Protein AF-A0A8C7YA12-F1 (afdb_monomer)

pLDDT: mean 83.32, std 11.29, range [44.31, 94.31]

Structure (mmCIF, N/CA/C/O backbone):
data_AF-A0A8C7YA12-F1
#
_entry.id   AF-A0A8C7YA12-F1
#
loop_
_atom_site.group_PDB
_atom_site.id
_atom_site.type_symbol
_atom_site.label_atom_id
_atom_site.label_alt_id
_atom_site.label_comp_id
_atom_site.label_asym_id
_atom_site.label_entity_id
_atom_site.label_seq_id
_atom_site.pdbx_PDB_ins_code
_atom_site.Cartn_x
_atom_site.Cartn_y
_atom_site.Cartn_z
_atom_site.occupancy
_atom_site.B_iso_or_equiv
_atom_site.auth_seq_id
_atom_site.auth_comp_id
_atom_site.auth_asym_id
_atom_site.auth_atom_id
_atom_site.pdbx_PDB_model_num
ATOM 1 N N . MET A 1 1 ? 61.778 20.912 -14.247 1.00 53.78 1 MET A N 1
ATOM 2 C CA . MET A 1 1 ? 60.457 21.370 -14.721 1.00 53.78 1 MET A CA 1
ATOM 3 C C . MET A 1 1 ? 59.630 20.116 -14.924 1.00 53.78 1 MET A C 1
ATOM 5 O O . MET A 1 1 ? 59.590 19.574 -16.022 1.00 53.78 1 MET A O 1
ATOM 9 N N . GLU A 1 2 ? 59.121 19.573 -13.816 1.00 44.31 2 GLU A N 1
ATOM 10 C CA . GLU A 1 2 ? 58.246 18.403 -13.825 1.00 44.31 2 GLU A CA 1
ATOM 11 C C . GLU A 1 2 ? 57.007 18.661 -14.687 1.00 44.31 2 GLU A C 1
ATOM 13 O O . GLU A 1 2 ? 56.297 19.654 -14.527 1.00 44.31 2 GLU A O 1
ATOM 18 N N . TYR A 1 3 ? 56.760 17.749 -15.618 1.00 52.28 3 TYR A N 1
ATOM 19 C CA . TYR A 1 3 ? 55.565 17.693 -16.443 1.00 52.28 3 TYR A CA 1
ATOM 20 C C . TYR A 1 3 ? 54.475 16.960 -15.651 1.00 52.28 3 TYR A C 1
ATOM 22 O O . TYR A 1 3 ? 54.561 15.761 -15.398 1.00 52.28 3 TYR A O 1
ATOM 30 N N . MET A 1 4 ? 53.447 17.694 -15.224 1.00 54.81 4 MET A N 1
ATOM 31 C CA . MET A 1 4 ? 52.250 17.117 -14.613 1.00 54.81 4 MET A CA 1
ATOM 32 C C . MET A 1 4 ? 51.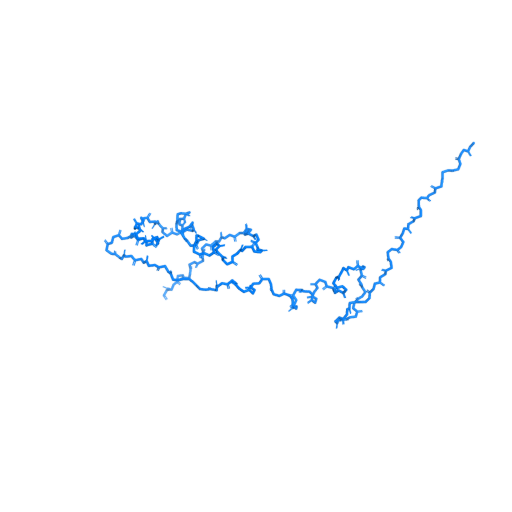459 16.353 -15.680 1.00 54.81 4 MET A C 1
ATOM 34 O O . MET A 1 4 ? 50.957 16.937 -16.639 1.00 54.81 4 MET A O 1
ATOM 38 N N . GLN A 1 5 ? 51.353 15.038 -15.512 1.00 59.69 5 GLN A N 1
ATOM 39 C CA . GLN A 1 5 ? 50.553 14.167 -16.364 1.00 59.69 5 GLN A CA 1
ATOM 40 C C . GLN A 1 5 ? 49.070 14.316 -15.995 1.00 59.69 5 GLN A C 1
ATOM 42 O O . GLN A 1 5 ? 48.683 14.085 -14.850 1.00 59.69 5 GLN A O 1
ATOM 47 N N . ALA A 1 6 ? 48.240 14.739 -16.952 1.00 61.94 6 ALA A N 1
ATOM 48 C CA . ALA A 1 6 ? 46.795 14.858 -16.763 1.00 61.94 6 ALA A CA 1
ATOM 49 C C . ALA A 1 6 ? 46.167 13.467 -16.524 1.00 61.94 6 ALA A C 1
ATOM 51 O O . ALA A 1 6 ? 46.552 12.508 -17.202 1.00 61.94 6 ALA A O 1
ATOM 52 N N . PRO A 1 7 ? 45.211 13.319 -15.586 1.00 56.06 7 PRO A N 1
ATOM 53 C CA . PRO A 1 7 ? 44.577 12.032 -15.328 1.00 56.06 7 PRO A CA 1
ATOM 54 C C . PRO A 1 7 ? 43.743 11.608 -16.543 1.00 56.06 7 PRO A C 1
ATOM 56 O O . PRO A 1 7 ? 42.931 12.380 -17.051 1.00 56.06 7 PRO A O 1
ATOM 59 N N . ALA A 1 8 ? 43.948 10.373 -17.008 1.00 54.28 8 ALA A N 1
ATOM 60 C CA . ALA A 1 8 ? 43.157 9.774 -18.073 1.00 54.28 8 ALA A CA 1
ATOM 61 C C . ALA A 1 8 ? 41.672 9.768 -17.674 1.00 54.28 8 ALA A C 1
ATOM 63 O O . ALA A 1 8 ? 41.284 9.137 -16.689 1.00 54.28 8 ALA A O 1
ATOM 64 N N . SER A 1 9 ? 40.841 10.480 -18.431 1.00 57.25 9 SER A N 1
ATOM 65 C CA . SER A 1 9 ? 39.390 10.413 -18.309 1.00 57.25 9 SER A CA 1
ATOM 66 C C . SER A 1 9 ? 38.940 9.016 -18.733 1.00 57.25 9 SER A C 1
ATOM 68 O O . SER A 1 9 ? 38.987 8.661 -19.909 1.00 57.25 9 SER A O 1
ATOM 70 N N . SER A 1 10 ? 38.517 8.194 -17.775 1.00 60.91 10 SER A N 1
ATOM 71 C CA . SER A 1 10 ? 37.856 6.927 -18.068 1.00 60.91 10 SER A CA 1
ATOM 72 C C . SER A 1 10 ? 36.537 7.225 -18.785 1.00 60.91 10 SER A C 1
ATOM 74 O O . SER A 1 10 ? 35.539 7.600 -18.170 1.00 60.91 10 SER A O 1
ATOM 76 N N . SER A 1 11 ? 36.527 7.101 -20.112 1.00 63.84 11 SER A N 1
ATOM 77 C CA . SER A 1 11 ? 35.299 7.123 -20.897 1.00 63.84 11 SER A CA 1
ATOM 78 C C . SER A 1 11 ? 34.471 5.906 -20.492 1.00 63.84 11 SER A C 1
ATOM 80 O O . SER A 1 11 ? 34.715 4.783 -20.926 1.00 63.84 11 SER A O 1
ATOM 82 N N . GLN A 1 12 ? 33.508 6.110 -19.594 1.00 68.56 12 GLN A N 1
ATOM 83 C CA . GLN A 1 12 ? 32.514 5.090 -19.288 1.00 68.56 12 GLN A CA 1
ATOM 84 C C . GLN A 1 12 ? 31.779 4.778 -20.597 1.00 68.56 12 GLN A C 1
ATOM 86 O O . GLN A 1 12 ? 31.071 5.627 -21.134 1.00 68.56 12 GLN A O 1
ATOM 91 N N . GLY A 1 13 ? 32.030 3.596 -21.164 1.00 81.00 13 GLY A N 1
ATOM 92 C CA . GLY A 1 13 ? 31.374 3.162 -22.392 1.00 81.00 13 GLY A CA 1
ATOM 93 C C . GLY A 1 13 ? 29.873 3.037 -22.158 1.00 81.00 13 GLY A C 1
ATOM 94 O O . GLY A 1 13 ? 29.458 2.443 -21.168 1.00 81.00 13 GLY A O 1
ATOM 95 N N . ASN A 1 14 ? 29.060 3.596 -23.051 1.00 88.12 14 ASN A N 1
ATOM 96 C CA . ASN A 1 14 ? 27.607 3.491 -22.957 1.00 88.12 14 ASN A CA 1
ATOM 97 C C . ASN A 1 14 ? 27.140 2.119 -23.464 1.00 88.12 14 ASN A C 1
ATOM 99 O O . ASN A 1 14 ? 27.619 1.638 -24.492 1.00 88.12 14 ASN A O 1
ATOM 103 N N . ILE A 1 15 ? 26.174 1.518 -22.772 1.00 91.69 15 ILE A N 1
ATOM 104 C CA . ILE A 1 15 ? 25.469 0.303 -23.199 1.00 91.69 15 ILE A CA 1
ATOM 105 C C . ILE A 1 15 ? 24.043 0.657 -23.634 1.00 91.69 15 ILE A C 1
ATOM 107 O O . ILE A 1 15 ? 23.511 1.698 -23.251 1.00 91.69 15 ILE A O 1
ATOM 111 N N . LEU A 1 16 ? 23.398 -0.199 -24.423 1.00 93.44 16 LEU A N 1
ATOM 112 C CA . LEU A 1 16 ? 21.991 -0.015 -24.787 1.00 93.44 16 LEU A CA 1
ATOM 113 C C . LEU A 1 16 ? 21.086 -0.690 -23.750 1.00 93.44 16 LEU A C 1
ATOM 115 O O . LEU A 1 16 ? 21.352 -1.812 -23.322 1.00 93.44 16 LEU A O 1
ATOM 119 N N . CYS A 1 17 ? 19.996 -0.023 -23.369 1.00 93.38 17 CYS A N 1
ATOM 120 C CA . CYS A 1 17 ? 18.951 -0.621 -22.538 1.00 93.38 17 CYS A CA 1
ATOM 121 C C . CYS A 1 17 ? 18.346 -1.852 -23.234 1.00 93.38 17 CYS A C 1
ATOM 123 O O . CYS A 1 17 ? 17.873 -1.743 -24.367 1.00 93.38 17 CYS A O 1
ATOM 125 N N . CYS A 1 18 ? 18.270 -2.988 -22.537 1.00 90.75 18 CYS A N 1
ATOM 126 C CA . CYS A 1 18 ? 17.784 -4.256 -23.098 1.00 90.75 18 CYS A CA 1
ATOM 127 C C . CYS A 1 18 ? 16.302 -4.253 -23.533 1.00 90.75 18 CYS A C 1
ATOM 129 O O . CYS A 1 18 ? 15.884 -5.144 -24.262 1.00 90.75 18 CYS A O 1
ATOM 131 N N . THR A 1 19 ? 15.502 -3.274 -23.091 1.00 92.38 19 THR A N 1
ATOM 132 C CA . THR A 1 19 ? 14.066 -3.178 -23.419 1.00 92.38 19 THR A CA 1
ATOM 133 C C . THR A 1 19 ? 13.763 -2.130 -24.493 1.00 92.38 19 THR A C 1
ATOM 135 O O . THR A 1 19 ? 12.957 -2.382 -25.380 1.00 92.38 19 THR A O 1
ATOM 138 N N . CYS A 1 20 ? 14.369 -0.940 -24.411 1.00 94.31 20 CYS A N 1
ATOM 139 C CA . CYS A 1 20 ? 14.013 0.200 -25.268 1.00 94.31 20 CYS A CA 1
ATOM 140 C C . CYS A 1 20 ? 15.158 0.732 -26.141 1.00 94.31 20 CYS A C 1
ATOM 142 O O . CYS A 1 20 ? 14.939 1.661 -26.911 1.00 94.31 20 CYS A O 1
ATOM 144 N N . GLY A 1 21 ? 16.378 0.197 -26.012 1.00 91.75 21 GLY A N 1
ATOM 145 C CA . GLY A 1 21 ? 17.519 0.581 -26.851 1.00 91.75 21 GLY A CA 1
ATOM 146 C C . GLY A 1 21 ? 18.126 1.961 -26.570 1.00 91.75 21 GLY A C 1
ATOM 147 O O . GLY A 1 21 ? 19.021 2.381 -27.294 1.00 91.75 21 GLY A O 1
ATOM 148 N N . VAL A 1 22 ? 17.686 2.679 -25.530 1.00 93.31 22 VAL A N 1
ATOM 149 C CA . VAL A 1 22 ? 18.282 3.973 -25.144 1.00 93.31 22 VAL A CA 1
ATOM 150 C C . VAL A 1 22 ? 19.723 3.770 -24.644 1.00 93.31 22 VAL A C 1
ATOM 152 O O . VAL A 1 22 ? 19.941 2.848 -23.849 1.00 93.31 22 VAL A O 1
ATOM 155 N N . PRO A 1 23 ? 20.696 4.614 -25.050 1.00 92.38 23 PRO A N 1
ATOM 156 C CA . PRO A 1 23 ? 22.060 4.562 -24.529 1.00 92.38 23 PRO A CA 1
ATOM 157 C C . PRO A 1 23 ? 22.103 4.999 -23.058 1.00 92.38 23 PRO A C 1
ATOM 159 O O . PRO A 1 23 ? 21.643 6.086 -22.706 1.00 92.38 23 PRO A O 1
ATOM 162 N N . ILE A 1 24 ? 22.656 4.148 -22.196 1.00 92.25 24 ILE A N 1
ATOM 163 C CA . ILE A 1 24 ? 22.767 4.344 -20.746 1.00 92.25 24 ILE A CA 1
ATOM 164 C C . ILE A 1 24 ? 24.187 4.015 -20.259 1.00 92.25 24 ILE A C 1
ATOM 166 O O . ILE A 1 24 ? 24.873 3.202 -20.883 1.00 92.25 24 ILE A O 1
ATOM 170 N N . PRO A 1 25 ? 24.641 4.590 -19.130 1.00 90.88 25 PRO A N 1
ATOM 171 C CA . PRO A 1 25 ? 25.844 4.107 -18.466 1.00 90.88 25 PRO A CA 1
ATOM 172 C C . PRO A 1 25 ? 25.636 2.664 -17.967 1.00 90.88 25 PRO A C 1
ATOM 174 O O . PRO A 1 25 ? 24.510 2.292 -17.609 1.00 90.88 25 PRO A O 1
ATOM 177 N N . PRO A 1 26 ? 26.700 1.845 -17.926 1.00 88.81 26 PRO A N 1
ATOM 178 C CA . PRO A 1 26 ? 26.606 0.440 -17.567 1.00 88.81 26 PRO A CA 1
ATOM 179 C C . PRO A 1 26 ? 26.121 0.286 -16.126 1.00 88.81 26 PRO A C 1
ATOM 181 O O . PRO A 1 26 ? 26.664 0.888 -15.200 1.00 88.81 26 PRO A O 1
ATOM 184 N N . ASN A 1 27 ? 25.077 -0.522 -15.938 1.00 89.44 27 ASN A N 1
ATOM 185 C CA . ASN A 1 27 ? 24.477 -0.803 -14.638 1.00 89.44 27 ASN A CA 1
ATOM 186 C C . ASN A 1 27 ? 24.145 -2.305 -14.534 1.00 89.44 27 ASN A C 1
ATOM 188 O O . ASN A 1 27 ? 23.971 -2.953 -15.563 1.00 89.44 27 ASN A O 1
ATOM 192 N N . PRO A 1 28 ? 24.036 -2.887 -13.325 1.00 89.19 28 PRO A N 1
ATOM 193 C CA . PRO A 1 28 ? 23.839 -4.332 -13.161 1.00 89.19 28 PRO A CA 1
ATOM 194 C C . PRO A 1 28 ? 22.503 -4.854 -13.711 1.00 89.19 28 PRO A C 1
ATOM 196 O O . PRO A 1 28 ? 22.365 -6.053 -13.927 1.00 89.19 28 PRO A O 1
ATOM 199 N N . ALA A 1 29 ? 21.522 -3.977 -13.941 1.00 88.62 29 ALA A N 1
ATOM 200 C CA . ALA A 1 29 ? 20.231 -4.343 -14.515 1.00 88.62 29 ALA A CA 1
ATOM 201 C C . ALA A 1 29 ? 20.217 -4.269 -16.053 1.00 88.62 29 ALA A C 1
ATOM 203 O O . ALA A 1 29 ? 19.257 -4.725 -16.664 1.00 88.62 29 ALA A O 1
ATOM 204 N N . ASN A 1 30 ? 21.235 -3.671 -16.688 1.00 91.44 30 ASN A N 1
ATOM 205 C CA . ASN A 1 30 ? 21.278 -3.335 -18.119 1.00 91.44 30 ASN A CA 1
ATOM 206 C C . ASN A 1 30 ? 19.991 -2.653 -18.640 1.00 91.44 30 ASN A C 1
ATOM 208 O O . ASN A 1 30 ? 19.627 -2.763 -19.813 1.00 91.44 30 ASN A O 1
ATOM 212 N N . MET A 1 31 ? 19.292 -1.935 -17.756 1.00 91.75 31 MET A N 1
ATOM 213 C CA . MET A 1 31 ? 17.993 -1.313 -18.007 1.00 91.75 31 MET A CA 1
ATOM 214 C C . MET A 1 31 ? 18.035 0.173 -17.679 1.00 91.75 31 MET A C 1
ATOM 216 O O . MET A 1 31 ? 18.655 0.596 -16.701 1.00 91.75 31 MET A O 1
ATOM 220 N N . CYS A 1 32 ? 17.338 0.984 -18.474 1.00 92.38 32 CYS A N 1
ATOM 221 C CA . CYS A 1 32 ? 17.152 2.393 -18.158 1.00 92.38 32 CYS A CA 1
ATOM 222 C C . CYS A 1 32 ? 16.152 2.563 -17.003 1.00 92.38 32 CYS A C 1
ATOM 224 O O . CYS A 1 32 ? 15.288 1.715 -16.767 1.00 92.38 32 CYS A O 1
ATOM 226 N N . VAL A 1 33 ? 16.230 3.700 -16.307 1.00 91.50 33 VAL A N 1
ATOM 227 C CA . VAL A 1 33 ? 15.375 4.000 -15.143 1.00 91.50 33 VAL A CA 1
ATOM 228 C C . VAL A 1 33 ? 13.883 3.965 -15.496 1.00 91.50 33 VAL A C 1
ATOM 230 O O . VAL A 1 33 ? 13.070 3.559 -14.670 1.00 91.50 33 VAL A O 1
ATOM 233 N N . ALA A 1 34 ? 13.512 4.354 -16.720 1.00 91.94 34 ALA A N 1
ATOM 234 C CA . ALA A 1 34 ? 12.124 4.316 -17.174 1.00 91.94 34 ALA A CA 1
ATOM 235 C C . ALA A 1 34 ? 11.600 2.876 -17.274 1.00 91.94 34 ALA A C 1
ATOM 237 O O . ALA A 1 34 ? 10.589 2.557 -16.658 1.00 91.94 34 ALA A O 1
ATOM 238 N N . CYS A 1 35 ? 12.321 1.991 -17.971 1.00 92.69 35 CYS A N 1
ATOM 239 C CA . CYS A 1 35 ? 11.930 0.586 -18.098 1.00 92.69 35 CYS A CA 1
ATOM 240 C C . CYS A 1 35 ? 11.950 -0.138 -16.748 1.00 92.69 35 CYS A C 1
ATOM 242 O O . CYS A 1 35 ? 11.061 -0.943 -16.480 1.00 92.69 35 CYS A O 1
ATOM 244 N N . LEU A 1 36 ? 12.916 0.180 -15.879 1.00 92.12 36 LEU A N 1
ATOM 245 C CA . LEU A 1 36 ? 13.007 -0.418 -14.549 1.00 92.12 36 LEU A CA 1
ATOM 246 C C . LEU A 1 36 ? 11.772 -0.094 -13.694 1.00 92.12 36 LEU A C 1
ATOM 248 O O . LEU A 1 36 ? 11.232 -0.985 -13.050 1.00 92.12 36 LEU A O 1
ATOM 252 N N . ARG A 1 37 ? 11.276 1.152 -13.740 1.00 90.88 37 ARG A N 1
ATOM 253 C CA . ARG A 1 37 ? 10.050 1.572 -13.030 1.00 90.88 37 ARG A CA 1
ATOM 254 C C . ARG A 1 37 ? 8.782 0.884 -13.538 1.00 90.88 37 ARG A C 1
ATOM 256 O O . ARG A 1 37 ? 7.814 0.803 -12.794 1.00 90.88 37 ARG A O 1
ATOM 263 N N . THR A 1 38 ? 8.763 0.455 -14.798 1.00 89.88 38 THR A N 1
ATOM 264 C CA . THR A 1 38 ? 7.599 -0.212 -15.400 1.00 89.88 38 THR A CA 1
ATOM 265 C C . THR A 1 38 ? 7.602 -1.717 -15.151 1.00 89.88 38 THR A C 1
ATOM 267 O O . THR A 1 38 ? 6.534 -2.304 -15.030 1.00 89.88 38 THR A O 1
ATOM 270 N N . GLN A 1 39 ? 8.779 -2.345 -15.096 1.00 87.69 39 GLN A N 1
ATOM 271 C CA . GLN A 1 39 ? 8.892 -3.799 -14.946 1.00 87.69 39 GLN A CA 1
ATOM 272 C C . GLN A 1 39 ? 9.027 -4.259 -13.492 1.00 87.69 39 GLN A C 1
ATOM 274 O O . GLN A 1 39 ? 8.611 -5.369 -13.181 1.00 87.69 39 GLN A O 1
ATOM 279 N N . VAL A 1 40 ? 9.610 -3.441 -12.609 1.00 86.94 40 VAL A N 1
ATOM 280 C CA . VAL A 1 40 ? 9.830 -3.809 -11.205 1.00 86.94 40 VAL A CA 1
ATOM 281 C C . VAL A 1 40 ? 8.782 -3.137 -10.327 1.00 86.94 40 VAL A C 1
ATOM 283 O O . VAL A 1 40 ? 8.868 -1.939 -10.049 1.00 86.94 40 VAL A O 1
ATOM 286 N N . ASP A 1 41 ? 7.814 -3.921 -9.860 1.00 82.75 41 ASP A N 1
ATOM 287 C CA . ASP A 1 41 ? 6.825 -3.471 -8.885 1.00 82.75 41 ASP A CA 1
ATOM 288 C C . ASP A 1 41 ? 7.331 -3.721 -7.452 1.00 82.75 41 ASP A C 1
ATOM 290 O O . ASP A 1 41 ? 7.441 -4.847 -6.973 1.00 82.75 41 ASP A O 1
ATOM 294 N N . ILE A 1 42 ? 7.649 -2.639 -6.739 1.00 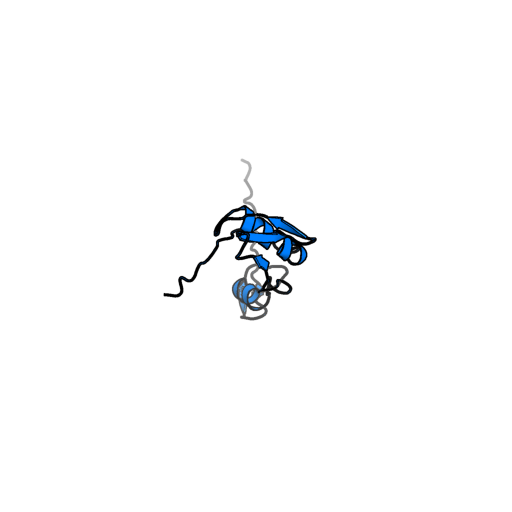84.56 42 ILE A N 1
ATOM 295 C CA . ILE A 1 42 ? 8.087 -2.687 -5.333 1.00 84.56 42 ILE A CA 1
ATOM 296 C C . ILE A 1 42 ? 6.931 -2.904 -4.343 1.00 84.56 42 ILE A C 1
ATOM 298 O O . ILE A 1 42 ? 7.172 -3.057 -3.144 1.00 84.56 42 ILE A O 1
ATOM 302 N N . SER A 1 43 ? 5.683 -2.853 -4.816 1.00 83.25 43 SER A N 1
ATOM 303 C CA . SER A 1 43 ? 4.476 -3.006 -4.000 1.00 83.25 43 SER A CA 1
ATOM 304 C C . SER A 1 43 ? 3.968 -4.448 -3.923 1.00 83.25 43 SER A C 1
ATOM 306 O O . SER A 1 43 ? 3.021 -4.727 -3.180 1.00 83.25 43 SER A O 1
ATOM 308 N N . GLU A 1 44 ? 4.614 -5.377 -4.631 1.00 82.88 44 GLU A N 1
ATOM 3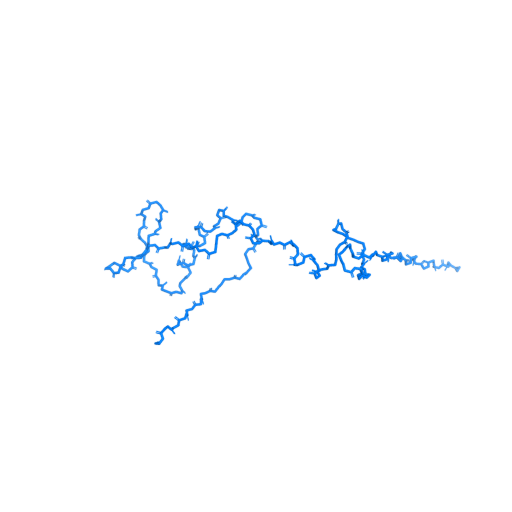09 C CA . GLU A 1 44 ? 4.302 -6.802 -4.568 1.00 82.88 44 GLU A CA 1
ATOM 310 C C . GLU A 1 44 ? 4.385 -7.325 -3.123 1.00 82.88 44 GLU A C 1
ATOM 312 O O . GLU A 1 44 ? 5.414 -7.241 -2.451 1.00 82.88 44 GLU A O 1
ATOM 317 N N . GLY A 1 45 ? 3.267 -7.864 -2.627 1.00 80.81 45 GLY A N 1
ATOM 318 C CA . GLY A 1 45 ? 3.145 -8.385 -1.262 1.00 80.81 45 GLY A CA 1
ATOM 319 C C . GLY A 1 45 ? 2.668 -7.376 -0.210 1.00 80.81 45 GLY A C 1
ATOM 320 O O . GLY A 1 45 ? 2.434 -7.774 0.933 1.00 80.81 45 GLY A O 1
ATOM 321 N N . ILE A 1 46 ? 2.459 -6.102 -0.564 1.00 86.19 46 ILE A N 1
ATOM 322 C CA . ILE A 1 46 ? 1.870 -5.112 0.349 1.00 86.19 46 ILE A CA 1
ATOM 323 C C . ILE A 1 46 ? 0.335 -5.137 0.214 1.00 86.19 46 ILE A C 1
ATOM 325 O O . ILE A 1 46 ? -0.198 -4.879 -0.869 1.00 86.19 46 ILE A O 1
ATOM 329 N N . PRO A 1 47 ? -0.419 -5.419 1.294 1.00 86.88 47 PRO A N 1
ATOM 330 C CA . PRO A 1 47 ? -1.874 -5.410 1.250 1.00 86.88 47 PRO A CA 1
ATOM 331 C C . PRO A 1 47 ? -2.397 -3.983 1.044 1.00 86.88 47 PRO A C 1
ATOM 333 O O . PRO A 1 47 ? -2.069 -3.066 1.795 1.00 86.88 47 PRO A O 1
ATOM 336 N N . LYS A 1 48 ? -3.261 -3.803 0.038 1.00 87.00 48 LYS A N 1
ATOM 337 C CA . LYS A 1 48 ? -3.876 -2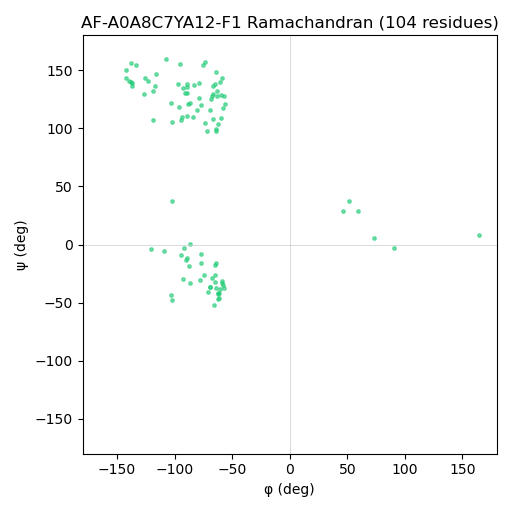.504 -0.301 1.00 87.00 48 LYS A CA 1
ATOM 338 C C . LYS A 1 48 ? -5.020 -2.106 0.639 1.00 87.00 48 LYS A C 1
ATOM 340 O O . LYS A 1 48 ? -5.424 -0.948 0.656 1.00 87.00 48 LYS A O 1
ATOM 345 N N . GLN A 1 49 ? -5.549 -3.059 1.407 1.00 87.94 49 GLN A N 1
ATOM 346 C CA . GLN A 1 49 ? -6.666 -2.858 2.324 1.00 87.94 49 GLN A CA 1
ATOM 347 C C . GLN A 1 49 ? -6.412 -3.587 3.643 1.00 87.94 49 GLN A C 1
ATOM 349 O O . GLN A 1 49 ? -5.931 -4.719 3.658 1.00 87.94 49 GLN A O 1
ATOM 354 N N . VAL A 1 50 ? -6.775 -2.939 4.749 1.00 88.19 50 VAL A N 1
ATOM 355 C CA . VAL A 1 50 ? -6.755 -3.517 6.095 1.00 88.19 50 VAL A CA 1
ATOM 356 C C . VAL A 1 50 ? -8.032 -3.109 6.817 1.00 88.19 50 VAL A C 1
ATOM 358 O O . VAL A 1 50 ? -8.443 -1.952 6.757 1.00 88.19 50 VAL A O 1
ATOM 361 N N . THR A 1 51 ? -8.647 -4.057 7.519 1.00 88.81 51 THR A N 1
ATOM 362 C CA . THR A 1 51 ? -9.842 -3.808 8.332 1.00 88.81 51 THR A CA 1
ATOM 363 C C . THR A 1 51 ? -9.446 -3.395 9.747 1.00 88.81 51 THR A C 1
ATOM 365 O O . THR A 1 51 ? -8.646 -4.067 10.404 1.00 88.81 51 THR A O 1
ATOM 368 N N . VAL A 1 52 ? -10.038 -2.304 10.234 1.00 89.06 52 VAL A N 1
ATOM 369 C CA . VAL A 1 52 ? -9.919 -1.832 11.619 1.00 89.06 52 VAL A CA 1
ATOM 370 C C . VAL A 1 52 ? -11.312 -1.831 12.240 1.00 89.06 52 VAL A C 1
ATOM 372 O O . VAL A 1 52 ? -12.259 -1.335 11.635 1.00 89.06 52 VAL A O 1
ATOM 375 N N . HIS A 1 53 ? -11.447 -2.388 13.443 1.00 90.25 53 HIS A N 1
ATOM 376 C CA . HIS A 1 53 ? -12.728 -2.418 14.145 1.00 90.25 53 HIS A CA 1
ATOM 377 C C . HIS A 1 53 ? -12.870 -1.189 15.044 1.00 90.25 53 HIS A C 1
ATOM 379 O O . HIS A 1 53 ? -11.975 -0.883 15.835 1.00 90.25 53 HIS A O 1
ATOM 385 N N . PHE A 1 54 ? -14.010 -0.513 14.927 1.00 91.12 54 PHE A N 1
ATOM 386 C CA . PHE A 1 54 ? -14.361 0.682 15.687 1.00 91.12 54 PHE A CA 1
ATOM 387 C C . PHE A 1 54 ? -15.720 0.484 16.361 1.00 91.12 54 PHE A C 1
ATOM 389 O O . PHE A 1 54 ? -16.693 0.100 15.707 1.00 91.12 54 PHE A O 1
ATOM 396 N N . CYS A 1 55 ? -15.789 0.747 17.665 1.00 89.88 55 CYS A N 1
ATOM 397 C CA . CYS A 1 55 ? -17.032 0.689 18.427 1.00 89.88 55 CYS A CA 1
ATOM 398 C C . CYS A 1 55 ? -17.641 2.090 18.546 1.00 89.88 55 CYS A C 1
ATOM 400 O O . CYS A 1 55 ? -17.047 2.968 19.168 1.00 89.88 55 CYS A O 1
ATOM 402 N N . LYS A 1 56 ? -18.855 2.280 18.009 1.00 86.81 56 LYS A N 1
ATOM 403 C CA . LYS A 1 56 ? -19.575 3.566 18.056 1.00 86.81 56 LYS A CA 1
ATOM 404 C C . LYS A 1 56 ? -20.024 3.971 19.464 1.00 86.81 56 LYS A C 1
ATOM 406 O O . LYS A 1 56 ? -20.133 5.154 19.732 1.00 86.81 56 LYS A O 1
ATOM 411 N N . GLN A 1 57 ? -20.292 3.011 20.352 1.00 88.12 57 GLN A N 1
ATOM 412 C CA . GLN A 1 57 ? -20.780 3.301 21.708 1.00 88.12 57 GLN A CA 1
ATOM 413 C C . GLN A 1 57 ? -19.665 3.760 22.652 1.00 88.12 57 GLN A C 1
ATOM 415 O O . GLN A 1 57 ? -19.920 4.524 23.574 1.00 88.12 57 GLN A O 1
ATOM 420 N N . CYS A 1 58 ? -18.436 3.281 22.439 1.00 86.69 58 CYS A N 1
ATOM 421 C CA . CYS A 1 58 ? -17.297 3.594 23.303 1.00 86.69 58 CYS A CA 1
ATOM 422 C C . CYS A 1 58 ? -16.267 4.514 22.638 1.00 86.69 58 CYS A C 1
ATOM 424 O O . CYS A 1 58 ? -15.293 4.864 23.295 1.00 86.69 58 CYS A O 1
ATOM 426 N N . GLU A 1 59 ? -16.440 4.831 21.349 1.00 88.19 59 GLU A N 1
ATOM 427 C CA . GLU A 1 59 ? -15.498 5.596 20.514 1.00 88.19 59 GLU A CA 1
ATOM 428 C C . GLU A 1 59 ? -14.062 5.047 20.559 1.00 88.19 59 GLU A C 1
ATOM 430 O O . GLU A 1 59 ? -13.069 5.778 20.573 1.00 88.19 59 GLU A O 1
ATOM 435 N N . ARG A 1 60 ? -13.941 3.717 20.608 1.00 90.44 60 ARG A N 1
ATOM 436 C CA . ARG A 1 60 ? -12.659 3.017 20.747 1.00 90.44 60 ARG A CA 1
ATOM 437 C C . ARG A 1 60 ? -12.350 2.173 19.524 1.00 90.44 60 ARG A C 1
ATOM 439 O O . ARG A 1 60 ? -13.239 1.563 18.924 1.00 90.44 60 ARG A O 1
ATOM 446 N N . TYR A 1 61 ? -11.063 2.090 19.222 1.00 91.12 61 TYR A N 1
ATOM 447 C CA . TYR A 1 61 ? -10.488 1.218 18.211 1.00 91.12 61 TYR A CA 1
ATOM 448 C C . TYR A 1 61 ? -9.957 -0.059 18.856 1.00 91.12 61 TYR A C 1
ATOM 450 O O . TYR A 1 61 ? -9.329 -0.019 19.918 1.00 91.12 61 TYR A O 1
ATOM 458 N N . LEU A 1 62 ? -10.200 -1.193 18.201 1.00 89.81 62 LEU A N 1
ATOM 459 C CA . LEU A 1 62 ? -9.670 -2.480 18.632 1.00 89.81 62 LEU A CA 1
ATOM 460 C C . LEU A 1 62 ? -8.220 -2.626 18.166 1.00 89.81 62 LEU A C 1
ATOM 462 O O . LEU A 1 62 ? -7.941 -2.739 16.969 1.00 89.81 62 LEU A O 1
ATOM 466 N N . GLN A 1 63 ? -7.304 -2.702 19.124 1.00 84.88 63 GLN A N 1
ATOM 467 C CA . GLN A 1 63 ? -5.952 -3.187 18.916 1.00 84.88 63 GLN A CA 1
ATOM 468 C C . GLN A 1 63 ? -5.920 -4.687 19.281 1.00 84.88 63 GLN A C 1
ATOM 470 O O . GLN A 1 63 ? -5.993 -5.052 20.457 1.00 84.88 63 GLN A O 1
ATOM 475 N N . PRO A 1 64 ? -5.820 -5.604 18.302 1.00 79.88 64 PRO A N 1
ATOM 476 C CA . PRO A 1 64 ? -5.613 -7.015 18.619 1.00 79.88 64 PRO A CA 1
ATOM 477 C C . PRO A 1 64 ? -4.298 -7.176 19.390 1.00 79.88 64 PRO A C 1
ATOM 479 O O . PRO A 1 64 ? -3.328 -6.482 19.063 1.00 79.88 64 PRO A O 1
ATOM 482 N N . PRO A 1 65 ? -4.245 -8.044 20.418 1.00 79.06 65 PRO A N 1
ATOM 483 C CA . PRO A 1 65 ? -5.097 -9.220 20.670 1.00 79.06 65 PRO A CA 1
ATOM 484 C C . PRO A 1 65 ? -6.421 -9.003 21.438 1.00 79.06 65 PRO A C 1
ATOM 486 O O . PRO A 1 65 ? -7.154 -9.968 21.622 1.00 79.06 65 PRO A O 1
ATOM 489 N N . GLY A 1 66 ? -6.777 -7.782 21.854 1.00 82.06 66 GLY A N 1
ATOM 490 C CA . GLY A 1 66 ? -8.054 -7.545 22.557 1.00 82.06 66 GLY A CA 1
ATOM 491 C C . GLY A 1 66 ? -8.179 -6.213 23.299 1.00 82.06 66 GLY A C 1
ATOM 492 O O . GLY A 1 66 ? -9.132 -6.020 24.051 1.00 82.06 66 GLY A O 1
ATOM 493 N N . THR A 1 67 ? -7.228 -5.293 23.131 1.00 87.25 67 THR A N 1
ATOM 494 C CA . THR A 1 67 ? -7.238 -4.016 23.843 1.00 87.25 67 THR A CA 1
ATOM 495 C C . THR A 1 67 ? -8.012 -2.96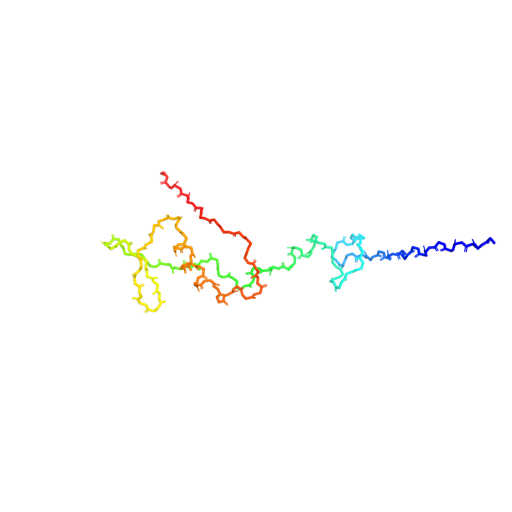7 23.055 1.00 87.25 67 THR A C 1
ATOM 497 O O . THR A 1 67 ? -7.863 -2.836 21.842 1.00 87.25 67 THR A O 1
ATOM 500 N N . TRP A 1 68 ? -8.853 -2.204 23.749 1.00 90.12 68 TRP A N 1
ATOM 501 C CA . TRP A 1 68 ? -9.615 -1.106 23.163 1.00 90.12 68 TRP A CA 1
ATOM 502 C C . TRP A 1 68 ? -8.974 0.217 23.554 1.00 90.12 68 TRP A C 1
ATOM 504 O O . TRP A 1 68 ? -8.856 0.518 24.741 1.00 90.12 68 TRP A O 1
ATOM 514 N N . MET A 1 69 ? -8.577 1.004 22.560 1.00 88.75 69 MET A N 1
ATOM 515 C CA . MET A 1 69 ? -7.923 2.294 22.761 1.00 88.75 69 MET A CA 1
ATOM 516 C C . MET A 1 69 ? -8.787 3.411 22.184 1.00 88.75 69 MET A C 1
ATOM 518 O O . MET A 1 69 ? -9.334 3.281 21.090 1.00 88.75 69 MET A O 1
ATOM 522 N N . GLN A 1 70 ? -8.919 4.510 22.920 1.00 88.94 70 GLN A N 1
ATOM 523 C CA . GLN A 1 70 ? -9.551 5.715 22.399 1.00 88.94 70 GLN A CA 1
ATOM 524 C C . GLN A 1 70 ? -8.546 6.448 21.506 1.00 88.94 70 GLN A C 1
ATOM 526 O O . GLN A 1 70 ? -7.425 6.726 21.930 1.00 88.94 70 GLN A O 1
ATOM 531 N N . CYS A 1 71 ? -8.934 6.746 20.269 1.00 86.25 71 CYS A N 1
ATOM 532 C CA . CYS A 1 71 ? -8.107 7.505 19.334 1.00 86.25 71 CYS A CA 1
ATOM 533 C C . CYS A 1 71 ? -8.984 8.527 18.612 1.00 86.25 71 CYS A C 1
ATOM 535 O O . CYS A 1 71 ? -10.097 8.204 18.203 1.00 86.25 71 CYS A O 1
ATOM 537 N N . ALA A 1 72 ? -8.483 9.743 18.416 1.00 86.69 72 ALA A N 1
ATOM 538 C CA . ALA A 1 72 ? -9.150 10.708 17.549 1.00 86.69 72 ALA A CA 1
ATOM 539 C C . ALA A 1 72 ? -8.922 10.350 16.070 1.00 86.69 72 ALA A C 1
ATOM 541 O O . ALA A 1 72 ? -7.918 9.717 15.714 1.00 86.69 72 ALA A O 1
ATOM 542 N N . LEU A 1 73 ? -9.843 10.777 15.203 1.00 85.31 73 LEU A N 1
ATOM 543 C CA . LEU A 1 73 ? -9.600 10.793 13.760 1.00 85.31 73 LEU A CA 1
ATOM 544 C C . LEU A 1 73 ? -8.382 11.677 13.471 1.00 85.31 73 LEU A C 1
ATOM 546 O O . LEU A 1 73 ? -8.176 12.678 14.149 1.00 85.31 73 LEU A O 1
ATOM 550 N N . GLU A 1 74 ? -7.565 11.278 12.496 1.00 87.25 74 GLU A N 1
ATOM 551 C CA . GLU A 1 74 ? -6.328 11.994 12.141 1.00 87.25 74 GLU A CA 1
ATOM 552 C C . GLU A 1 74 ? -5.305 12.114 13.293 1.00 87.25 74 GLU A C 1
ATOM 554 O O . GLU A 1 74 ? -4.503 13.039 13.356 1.00 87.25 74 GLU A O 1
ATOM 559 N N . SER A 1 75 ? -5.293 11.156 14.224 1.00 89.56 75 SER A N 1
ATOM 560 C CA . SER A 1 75 ? -4.308 11.126 15.310 1.00 89.56 75 SER A CA 1
ATOM 561 C C . SER A 1 75 ? -3.095 10.246 14.998 1.00 89.56 75 SER A C 1
ATOM 563 O O . SER A 1 75 ? -3.167 9.264 14.251 1.00 89.56 75 SER A O 1
ATOM 565 N N . ARG A 1 76 ? -1.971 10.551 15.660 1.00 89.25 76 ARG A N 1
ATOM 566 C CA . ARG A 1 76 ? -0.762 9.711 15.647 1.00 89.25 76 ARG A CA 1
ATOM 567 C C . ARG A 1 76 ? -1.036 8.294 16.160 1.00 89.25 76 ARG A C 1
ATOM 569 O O . ARG A 1 76 ? -0.456 7.336 15.660 1.00 89.25 76 ARG A O 1
ATOM 576 N N . GLU A 1 77 ? -1.930 8.160 17.134 1.00 89.19 77 GLU A N 1
ATOM 577 C CA . GLU A 1 77 ? -2.249 6.878 17.767 1.00 89.19 77 GLU A CA 1
ATOM 578 C C . GLU A 1 77 ? -3.033 5.959 16.815 1.00 89.19 77 GLU A C 1
ATOM 580 O O . GLU A 1 77 ? -2.698 4.779 16.674 1.00 89.19 77 GLU A O 1
ATOM 585 N N . LEU A 1 78 ? -3.992 6.515 16.060 1.00 90.00 78 LEU A N 1
ATOM 586 C CA . LEU A 1 78 ? -4.690 5.782 14.999 1.00 90.00 78 LEU A CA 1
ATOM 587 C C . LEU A 1 78 ? -3.714 5.337 13.903 1.00 90.00 78 LEU A C 1
ATOM 589 O O . LEU A 1 78 ? -3.761 4.193 13.445 1.00 90.00 78 LEU A O 1
ATOM 593 N N . LEU A 1 79 ? -2.791 6.221 13.519 1.00 90.69 79 LEU A N 1
ATOM 594 C CA . LEU A 1 79 ? -1.767 5.895 12.536 1.00 90.69 79 LEU A CA 1
ATOM 595 C C . LEU A 1 79 ? -0.867 4.746 13.010 1.00 90.69 79 LEU A C 1
ATOM 597 O O . LEU A 1 79 ? -0.618 3.802 12.260 1.00 90.69 79 LEU A O 1
ATOM 601 N N . ALA A 1 80 ? -0.411 4.792 14.261 1.00 89.38 80 ALA A N 1
ATOM 602 C CA . ALA A 1 80 ? 0.414 3.741 14.845 1.00 89.38 80 ALA A CA 1
ATOM 603 C C . ALA A 1 80 ? -0.310 2.384 14.862 1.00 89.38 80 ALA A C 1
ATOM 605 O O . ALA A 1 80 ? 0.310 1.355 14.580 1.00 89.38 80 ALA A O 1
ATOM 606 N N . LEU A 1 81 ? -1.618 2.367 15.140 1.00 89.31 81 LEU A N 1
ATOM 607 C CA . LEU A 1 81 ? -2.441 1.156 15.083 1.00 89.31 81 LEU A CA 1
ATOM 608 C C . LEU A 1 81 ? -2.494 0.579 13.659 1.00 89.31 81 LEU A C 1
ATOM 610 O O . LEU A 1 81 ? -2.241 -0.616 13.474 1.00 89.31 81 LEU A O 1
ATOM 614 N N . CYS A 1 82 ? -2.742 1.420 12.651 1.00 88.75 82 CYS A N 1
ATOM 615 C CA . CYS A 1 82 ? -2.734 1.015 11.242 1.00 88.75 82 CYS A CA 1
ATOM 616 C C . CYS A 1 82 ? -1.359 0.484 10.803 1.00 88.75 82 CYS A C 1
ATOM 618 O O . CYS A 1 82 ? -1.265 -0.549 10.138 1.00 88.75 82 CYS A O 1
ATOM 620 N N . LEU A 1 83 ? -0.273 1.134 11.225 1.00 88.88 83 LEU A N 1
ATOM 621 C CA . LEU A 1 83 ? 1.085 0.717 10.874 1.00 88.88 83 LEU A CA 1
ATOM 622 C C . LEU A 1 83 ? 1.499 -0.590 11.540 1.00 88.88 83 LEU A C 1
ATOM 624 O O . LEU A 1 83 ? 2.155 -1.404 10.894 1.00 88.88 83 LEU A O 1
ATOM 628 N N . LYS A 1 84 ? 1.092 -0.845 12.790 1.00 87.44 84 LYS A N 1
ATOM 629 C CA . LYS A 1 84 ? 1.346 -2.136 13.455 1.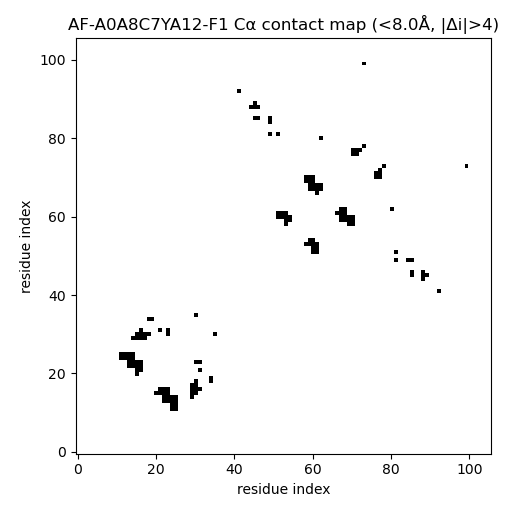00 87.44 84 LYS A CA 1
ATOM 630 C C . LYS A 1 84 ? 0.767 -3.305 12.658 1.00 87.44 84 LYS A C 1
ATOM 632 O O . LYS A 1 84 ? 1.404 -4.350 12.569 1.00 87.44 84 LYS A O 1
ATOM 637 N N . LYS A 1 85 ? -0.405 -3.119 12.047 1.00 84.38 85 LYS A N 1
ATOM 638 C CA . LYS A 1 85 ? -1.045 -4.124 11.188 1.00 84.38 85 LYS A CA 1
ATOM 639 C C . LYS A 1 85 ? -0.302 -4.348 9.869 1.00 84.38 85 LYS A C 1
ATOM 641 O O . LYS A 1 85 ? -0.228 -5.481 9.410 1.00 84.38 85 LYS A O 1
ATOM 646 N N . LEU A 1 86 ? 0.260 -3.289 9.288 1.00 85.12 86 LEU A N 1
ATOM 647 C CA . LEU A 1 86 ? 0.961 -3.329 7.999 1.00 85.12 86 LEU A CA 1
ATOM 648 C C . LEU A 1 86 ? 2.453 -3.689 8.115 1.00 85.12 86 LEU A C 1
ATOM 650 O O . LEU A 1 86 ? 3.075 -4.079 7.127 1.00 85.12 86 LEU A O 1
ATOM 654 N N . LYS A 1 87 ? 3.062 -3.562 9.301 1.00 79.00 87 LYS A N 1
ATOM 655 C CA . LYS A 1 87 ? 4.517 -3.714 9.489 1.00 79.00 87 LYS A CA 1
ATOM 656 C C . LYS A 1 87 ? 5.039 -5.087 9.057 1.00 79.00 87 LYS A C 1
ATOM 658 O O . LYS A 1 87 ? 6.162 -5.168 8.573 1.00 79.00 87 LYS A O 1
ATOM 663 N N . SER A 1 88 ? 4.229 -6.141 9.184 1.00 74.31 88 SER A N 1
ATOM 664 C CA . SER A 1 88 ? 4.627 -7.498 8.786 1.00 74.31 88 SER A CA 1
ATOM 665 C C . SER A 1 88 ? 4.869 -7.643 7.282 1.00 74.31 88 SER A C 1
ATOM 667 O O . SER A 1 88 ? 5.715 -8.437 6.892 1.00 74.31 88 SER A O 1
ATOM 669 N N . SER A 1 89 ? 4.150 -6.900 6.439 1.00 77.12 89 SER A N 1
ATOM 670 C CA . SER A 1 89 ? 4.278 -6.974 4.975 1.00 77.12 89 SER A CA 1
ATOM 671 C C . SER A 1 89 ? 5.315 -6.002 4.401 1.00 77.12 89 SER A C 1
ATOM 673 O O . SER A 1 89 ? 5.699 -6.123 3.245 1.00 77.12 89 SER A O 1
ATOM 675 N N . MET A 1 90 ? 5.786 -5.032 5.190 1.00 79.25 90 MET A N 1
ATOM 676 C CA . MET A 1 90 ? 6.662 -3.944 4.729 1.00 79.25 90 MET A CA 1
ATOM 677 C C . MET A 1 90 ? 8.137 -4.159 5.105 1.00 79.25 90 MET A C 1
ATOM 679 O O . MET A 1 90 ? 8.835 -3.215 5.458 1.00 79.25 90 MET A O 1
ATOM 683 N N . THR A 1 91 ? 8.644 -5.393 5.064 1.00 80.00 91 THR A N 1
ATOM 684 C CA . THR A 1 91 ? 10.030 -5.687 5.487 1.00 80.00 91 THR A CA 1
ATOM 685 C C . THR A 1 91 ? 11.083 -5.218 4.477 1.00 80.00 91 THR A C 1
ATOM 687 O O . THR A 1 91 ? 12.217 -4.949 4.857 1.00 80.00 91 THR A O 1
ATOM 690 N N . ARG A 1 92 ? 10.721 -5.125 3.189 1.00 81.69 92 ARG A N 1
ATOM 691 C CA . ARG A 1 92 ? 11.635 -4.760 2.087 1.00 81.69 92 ARG A CA 1
ATOM 692 C C . ARG A 1 92 ? 11.626 -3.271 1.735 1.00 81.69 92 ARG A C 1
ATOM 694 O O . ARG A 1 92 ? 12.446 -2.841 0.932 1.00 81.69 92 ARG A O 1
ATOM 701 N N . VAL A 1 93 ? 10.699 -2.495 2.297 1.00 83.94 93 VAL A N 1
ATOM 702 C CA . VAL A 1 93 ? 10.473 -1.092 1.927 1.00 83.94 93 VAL A CA 1
ATOM 703 C C . VAL A 1 93 ? 10.603 -0.180 3.140 1.00 83.94 93 VAL A C 1
ATOM 705 O O . VAL A 1 93 ? 10.153 -0.509 4.235 1.00 83.94 93 VAL A O 1
ATOM 708 N N . CYS A 1 94 ? 11.216 0.986 2.939 1.00 83.62 94 CYS A N 1
ATOM 709 C CA . CYS A 1 94 ? 11.277 2.031 3.953 1.00 83.62 94 CYS A CA 1
ATOM 710 C C . CYS A 1 94 ? 10.107 2.995 3.763 1.00 83.62 94 CYS A C 1
ATOM 712 O O . CYS A 1 94 ? 9.804 3.420 2.648 1.00 83.62 94 CYS A O 1
ATOM 714 N N . LEU A 1 95 ? 9.450 3.340 4.862 1.00 85.19 95 LEU A N 1
ATOM 715 C CA . LEU A 1 95 ? 8.318 4.244 4.852 1.00 85.19 95 LEU A CA 1
ATOM 716 C C . LEU A 1 95 ? 8.806 5.695 4.950 1.00 85.19 95 LEU A C 1
ATOM 718 O O . LEU A 1 95 ? 9.493 6.049 5.903 1.00 85.19 95 LEU A O 1
ATOM 722 N N . ILE A 1 96 ? 8.445 6.518 3.962 1.00 88.62 96 ILE A N 1
ATOM 723 C CA . ILE A 1 96 ? 8.954 7.893 3.823 1.00 88.62 96 ILE A CA 1
ATOM 724 C C . ILE A 1 96 ? 7.914 8.917 4.294 1.00 88.62 96 ILE A C 1
ATOM 726 O O . ILE A 1 96 ? 8.237 9.812 5.067 1.00 88.62 96 ILE A O 1
ATOM 730 N N . LEU A 1 97 ? 6.661 8.783 3.845 1.00 85.44 97 LEU A N 1
ATOM 731 C CA . LEU A 1 97 ? 5.564 9.706 4.149 1.00 85.44 97 LEU A CA 1
ATOM 732 C C . LEU A 1 97 ? 4.258 8.937 4.353 1.00 85.44 97 LEU A C 1
ATOM 734 O O . LEU A 1 97 ? 3.987 7.974 3.636 1.00 85.44 97 LEU A O 1
ATOM 738 N N . ILE A 1 98 ? 3.433 9.397 5.296 1.00 88.31 98 ILE A N 1
ATOM 739 C CA . ILE A 1 98 ? 2.052 8.937 5.471 1.00 88.31 98 ILE A CA 1
ATOM 740 C C . ILE A 1 98 ? 1.159 10.128 5.794 1.00 88.31 98 ILE A C 1
ATOM 742 O O . ILE A 1 98 ? 1.527 10.994 6.582 1.00 88.31 98 ILE A O 1
ATOM 746 N N . PHE A 1 99 ? -0.037 10.122 5.220 1.00 88.31 99 PHE A N 1
ATOM 747 C CA . PHE A 1 99 ? -1.084 11.101 5.453 1.00 88.31 99 PHE A CA 1
ATOM 748 C C . PHE A 1 99 ? -2.442 10.395 5.468 1.00 88.31 99 PHE A C 1
ATOM 750 O O . PHE A 1 99 ? -2.636 9.381 4.794 1.00 88.31 99 PHE A O 1
ATOM 757 N N . PHE A 1 100 ? -3.389 10.934 6.234 1.00 89.62 100 PHE A N 1
ATOM 758 C CA . PHE A 1 100 ? -4.790 10.551 6.103 1.00 89.62 100 PHE A CA 1
ATOM 759 C C . PHE A 1 100 ? -5.420 11.343 4.957 1.00 89.62 100 PHE A C 1
ATOM 761 O O . PHE A 1 100 ? -5.189 12.541 4.818 1.00 89.62 100 PHE A O 1
ATOM 768 N N . TYR A 1 101 ? -6.222 10.673 4.132 1.00 88.62 101 TYR A N 1
ATOM 769 C CA . TYR A 1 101 ? -7.029 11.324 3.107 1.00 88.62 101 TYR A CA 1
ATOM 770 C C . TYR A 1 101 ? -8.504 11.049 3.388 1.00 88.62 101 TYR A C 1
ATOM 772 O O . TYR A 1 101 ? -8.990 9.934 3.195 1.00 88.62 101 TYR A O 1
ATOM 780 N N . PHE A 1 102 ? -9.218 12.070 3.856 1.00 81.94 102 PHE A N 1
ATOM 781 C CA . PHE A 1 102 ? -10.655 11.997 4.083 1.00 81.94 102 PHE A CA 1
ATOM 782 C C . PHE A 1 102 ? -11.393 12.501 2.847 1.00 81.94 102 PHE A C 1
ATOM 784 O O . PHE A 1 102 ? -11.423 13.699 2.568 1.00 81.94 102 PHE A O 1
ATOM 791 N N . LYS A 1 103 ? -12.050 11.592 2.120 1.00 79.12 103 LYS A N 1
ATOM 792 C CA . LYS A 1 103 ? -13.121 12.006 1.213 1.00 79.12 103 LYS A CA 1
ATOM 793 C C . LYS A 1 103 ? -14.326 12.379 2.068 1.00 79.12 103 LYS A C 1
ATOM 795 O O . LYS A 1 103 ? -15.001 11.495 2.587 1.00 79.12 103 LYS A O 1
ATOM 800 N N . ARG A 1 104 ? -14.592 13.680 2.228 1.00 69.19 104 ARG A N 1
ATOM 801 C CA . ARG A 1 104 ? -15.905 14.144 2.693 1.00 69.19 104 ARG A CA 1
ATOM 802 C C . ARG A 1 104 ? -16.923 13.71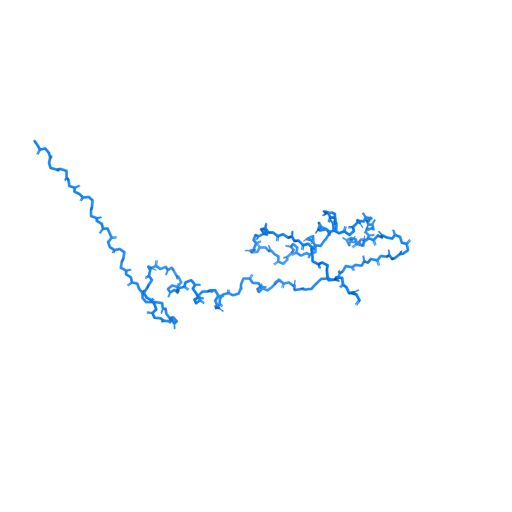2 1.643 1.00 69.19 104 ARG A C 1
ATOM 804 O O . ARG A 1 104 ? -16.970 14.287 0.562 1.00 69.19 104 ARG A O 1
ATOM 811 N N . THR A 1 105 ? -17.686 12.669 1.935 1.00 58.06 105 THR A N 1
ATOM 812 C CA . THR A 1 105 ? -18.925 12.389 1.212 1.00 5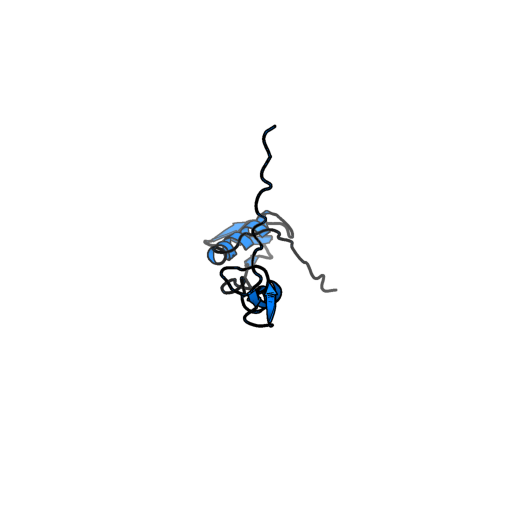8.06 105 THR A CA 1
ATOM 813 C C . THR A 1 105 ? -19.931 13.439 1.659 1.00 58.06 105 THR A C 1
ATOM 815 O O . THR A 1 105 ? -20.453 13.348 2.769 1.00 58.06 105 THR A O 1
ATOM 818 N N . THR A 1 106 ? -20.080 14.490 0.856 1.00 52.41 106 THR A N 1
ATOM 819 C CA . THR A 1 106 ? -21.262 15.362 0.870 1.00 52.41 106 THR A CA 1
ATOM 820 C C . THR A 1 106 ? -22.476 14.591 0.394 1.00 52.41 106 THR A C 1
ATOM 822 O O . THR A 1 106 ? -22.302 13.848 -0.601 1.00 52.41 106 THR A O 1
#

Foldseek 3Di:
DDDDDDDDDPPQDWAAAPPPGDTDRDDPNSHDPVVCVVPDDPCVQQDPDDDWDADPVVCWTAQPPGDTHHDDPFDPVVVVSVCVVRVVRCPPHDDDDDGDDDDPPD

Solvent-accessible surface area (backbone atoms only — not comparable to full-atom values): 7360 Å² total; per-residue (Å²): 134,87,80,84,79,77,81,82,78,80,76,78,65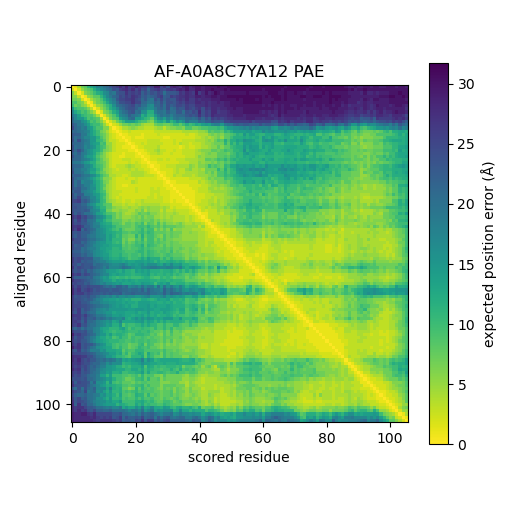,68,38,58,16,80,86,79,59,51,78,35,74,78,54,100,78,43,57,43,74,69,59,44,65,73,72,54,72,88,61,74,76,52,79,92,74,82,93,79,54,72,42,85,91,74,55,23,37,59,44,83,97,76,47,73,43,78,54,57,87,96,32,72,64,45,50,51,56,56,45,66,72,48,49,81,55,44,78,90,57,84,89,86,83,88,81,86,83,81,80,80,83,125

Radius of gyration: 25.3 Å; Cα contacts (8 Å, |Δi|>4): 78; chains: 1; bounding box: 82×31×51 Å

Organism: NCBI:txid183150

Mean predicted aligned error: 10.5 Å

Sequence (106 aa):
MEYMQAPASSSQGNILCCTCGVPIPPNPANMCVACLRTQVDISEGIPKQVTVHFCKQCERYLQPPGTWMQCALESRELLALCLKKLKSSMTRVCLILIFFYFKRTT

Secondary structure (DSSP, 8-state):
----PPPP------EE-TTT--EE---TT---HHHHHHH--TTTT--S-----EETTTTEEEETTTEEEE--TT-HHHHHHHHHHHTTT-SS--------------

Nearest PDB structures (foldseek):
  6n8o-assembly1_V  TM=7.087E-01  e=4.563E-05  Saccharomyces cerevisiae S288C

InterPro domains:
  IPR007064 Nmd3, N-terminal [PF04981] (17-90)
  IPR039768 Ribosomal export protein Nmd3 [PTHR12746] (8-96)